Protein AF-A0A938RCU4-F1 (afdb_monomer_lite)

pLDDT: mean 89.81, std 7.61, range [57.62, 98.06]

Foldseek 3Di:
DVQVVCLVVQAADPPDPDSFWDKDADPPVRPDIDIDGDDDCPPDDDPDDDDDDDDCAPVPLVLSVWKWKWKAFCDKQAADPLHDDHGDIAIAALVGPRSPDPQQCVVCNVVRVCLSVVHDPPPAPDHQKHWDWGPPPPGTTIMMMGMDTDDDD

Secondary structure (DSSP, 8-state):
-HHHHHHHTT---TTSS-SSEEEEE-TTTTSSEEEEE----SS--------PPPP-TTSS-HHHHHEEEEEEEEEESS--TT---TT-EEEE-SS--TT--HHHHHHHHHHHHHHHTT---TT-SSTTEEEEE-S-TTT-EEEEEEEEEPPP-

Sequence (153 aa):
MPSVVALHYGGSLVWENRVDGFTGCCPEGGRVTIEVKRQENTGGELLKEDFPFRDITGKGYPALDAFRVFVEVEHIEGNCMWGHRIGDRIEIDPFNANGMCCLLYNQLYPYLHVLLSGQTPPWATREHSIAGECPDTFNRLSFRLSIEPREPE

Radius of gyration: 17.62 Å; chains: 1; bounding box: 43×32×45 Å

Structure (mmCIF, N/CA/C/O backbone):
data_AF-A0A938RCU4-F1
#
_entry.id   AF-A0A938RCU4-F1
#
loop_
_atom_site.group_PDB
_atom_site.id
_atom_site.type_symbol
_atom_site.label_atom_id
_atom_site.label_alt_id
_atom_site.label_comp_id
_atom_site.label_asym_id
_atom_site.label_entity_id
_atom_site.label_seq_id
_atom_site.pdbx_PDB_ins_code
_atom_site.Cartn_x
_atom_site.Cartn_y
_atom_site.Cartn_z
_atom_site.occupancy
_atom_site.B_iso_or_equiv
_atom_site.auth_seq_id
_atom_site.auth_comp_id
_atom_site.auth_asym_id
_atom_site.auth_atom_id
_atom_site.pdbx_PDB_model_num
ATOM 1 N N . MET A 1 1 ? 7.323 5.707 -5.619 1.00 63.53 1 MET A N 1
ATOM 2 C CA . MET A 1 1 ? 7.360 4.485 -6.450 1.00 63.53 1 MET A CA 1
ATOM 3 C C . MET A 1 1 ? 7.367 4.692 -7.975 1.00 63.53 1 MET A C 1
ATOM 5 O O . MET A 1 1 ? 7.966 3.834 -8.616 1.00 63.53 1 MET A O 1
ATOM 9 N N . PRO A 1 2 ? 6.808 5.757 -8.598 1.00 71.50 2 PRO A N 1
ATOM 10 C CA . PRO A 1 2 ? 6.778 5.836 -10.071 1.00 71.50 2 PRO A CA 1
ATOM 11 C C . PRO A 1 2 ? 8.176 5.793 -10.706 1.00 71.50 2 PRO A C 1
ATOM 13 O O . PRO A 1 2 ? 8.349 5.204 -11.765 1.00 71.50 2 PRO A O 1
ATOM 16 N N . SER A 1 3 ? 9.195 6.299 -10.006 1.00 85.06 3 SER A N 1
ATOM 17 C CA . SER A 1 3 ? 10.596 6.240 -10.431 1.00 85.06 3 SER A CA 1
ATOM 18 C C . SER A 1 3 ? 11.148 4.824 -10.611 1.00 85.06 3 SER A C 1
ATOM 20 O O . SER A 1 3 ? 11.852 4.560 -11.578 1.00 85.06 3 SER A O 1
ATOM 22 N N . VAL A 1 4 ? 10.817 3.897 -9.707 1.00 86.25 4 VAL A N 1
ATOM 23 C CA . VAL A 1 4 ? 11.285 2.501 -9.799 1.00 86.25 4 VAL A CA 1
ATOM 24 C C . VAL A 1 4 ? 10.574 1.783 -10.942 1.00 86.25 4 VAL A C 1
ATOM 26 O O . VAL A 1 4 ? 11.210 1.057 -11.700 1.00 86.25 4 VAL A O 1
ATOM 29 N N . VAL A 1 5 ? 9.270 2.027 -11.101 1.00 83.62 5 VAL A N 1
ATOM 30 C CA . VAL A 1 5 ? 8.479 1.465 -12.203 1.00 83.62 5 VAL A CA 1
ATOM 31 C C . VAL A 1 5 ? 8.998 1.970 -13.553 1.00 83.62 5 VAL A C 1
ATOM 33 O O . VAL A 1 5 ? 9.186 1.170 -14.463 1.00 83.62 5 VAL A O 1
ATOM 36 N N . ALA A 1 6 ? 9.314 3.264 -13.674 1.00 86.69 6 ALA A N 1
ATOM 37 C CA . ALA A 1 6 ? 9.900 3.833 -14.888 1.00 86.69 6 ALA A CA 1
ATOM 38 C C . ALA A 1 6 ? 11.207 3.125 -15.278 1.00 86.69 6 ALA A C 1
ATOM 40 O O . ALA A 1 6 ? 11.335 2.664 -16.411 1.00 86.69 6 ALA A O 1
ATOM 41 N N . LEU A 1 7 ? 12.133 2.956 -14.325 1.00 89.44 7 LEU A N 1
ATOM 42 C CA . LEU A 1 7 ? 13.383 2.227 -14.556 1.00 89.44 7 LEU A CA 1
ATOM 43 C C . LEU A 1 7 ? 13.144 0.757 -14.933 1.00 89.44 7 LEU A C 1
ATOM 45 O O . LEU A 1 7 ? 13.845 0.227 -15.793 1.00 89.44 7 LEU A O 1
ATOM 49 N N . HIS A 1 8 ? 12.147 0.097 -14.336 1.00 85.44 8 HIS A N 1
ATOM 50 C CA . HIS A 1 8 ? 11.814 -1.298 -14.641 1.00 85.44 8 HIS A CA 1
ATOM 51 C C . HIS A 1 8 ? 11.455 -1.496 -16.123 1.00 85.44 8 HIS A C 1
ATOM 53 O O . HIS A 1 8 ? 11.891 -2.464 -16.742 1.00 85.44 8 HIS A O 1
ATOM 59 N N . TYR A 1 9 ? 10.729 -0.543 -16.714 1.00 86.44 9 TYR A N 1
ATOM 60 C CA . TYR A 1 9 ? 10.364 -0.550 -18.136 1.00 86.44 9 TYR A CA 1
ATOM 61 C C . TYR A 1 9 ? 11.398 0.132 -19.045 1.00 86.44 9 TYR A C 1
ATOM 63 O O . TYR A 1 9 ? 11.139 0.361 -20.224 1.00 86.44 9 TYR A O 1
ATOM 71 N N . GLY A 1 10 ? 12.579 0.455 -18.512 1.00 86.94 10 GLY A N 1
ATOM 72 C CA . GLY A 1 10 ? 13.663 1.094 -19.252 1.00 86.94 10 GLY A CA 1
ATOM 73 C C . GLY A 1 10 ? 13.437 2.560 -19.608 1.00 86.94 10 GLY A C 1
ATOM 74 O O . GLY A 1 10 ? 14.149 3.088 -20.458 1.00 86.94 10 GLY A O 1
ATOM 75 N N . GLY A 1 11 ? 12.475 3.213 -18.959 1.00 88.31 11 GLY A N 1
ATOM 76 C CA . GLY A 1 11 ? 12.346 4.663 -18.980 1.00 88.31 11 GLY A CA 1
ATOM 77 C C . GLY A 1 11 ? 13.384 5.342 -18.085 1.00 88.31 11 GLY A C 1
ATOM 78 O O . GLY A 1 11 ? 14.035 4.703 -17.258 1.00 88.31 11 GLY A O 1
ATOM 79 N N . SER A 1 12 ? 13.498 6.661 -18.229 1.00 88.50 12 SER A N 1
ATOM 80 C CA . SER A 1 12 ? 14.339 7.527 -17.402 1.00 88.50 12 SER A CA 1
ATOM 81 C C . SER A 1 12 ? 13.513 8.646 -16.767 1.00 88.50 12 SER A C 1
ATOM 83 O O . SER A 1 12 ? 12.393 8.941 -17.194 1.00 88.50 12 SER A O 1
ATOM 85 N N . LEU A 1 13 ? 14.057 9.277 -15.727 1.00 88.06 13 LEU A N 1
ATOM 86 C CA . LEU A 1 13 ? 13.463 10.476 -15.141 1.00 88.06 13 LEU A CA 1
ATOM 87 C C . LEU A 1 13 ? 14.029 11.711 -15.836 1.00 88.06 13 LEU A C 1
ATOM 89 O O . LEU A 1 13 ? 15.239 11.902 -15.872 1.00 88.06 13 LEU A O 1
ATOM 93 N N . VAL A 1 14 ? 13.155 12.576 -16.352 1.00 87.31 14 VAL A N 1
ATOM 94 C CA . VAL A 1 14 ? 13.558 13.742 -17.165 1.00 87.31 14 VAL A CA 1
ATOM 95 C C . VAL A 1 14 ? 14.387 14.785 -16.407 1.00 87.31 14 VAL A C 1
ATOM 97 O O . VAL A 1 14 ? 15.023 15.628 -17.028 1.00 87.31 14 VAL A O 1
ATOM 100 N N . TRP A 1 15 ? 14.363 14.747 -15.074 1.00 86.56 15 TRP A N 1
ATOM 101 C CA . TRP A 1 15 ? 15.131 15.637 -14.200 1.00 86.56 15 TRP A CA 1
ATOM 102 C C . TRP A 1 15 ? 16.421 15.000 -13.661 1.00 86.56 15 TRP A C 1
ATOM 104 O O . TRP A 1 15 ? 17.153 15.658 -12.927 1.00 86.56 15 TRP A O 1
ATOM 114 N N . GLU A 1 16 ? 16.701 13.736 -13.986 1.00 88.19 16 GLU A N 1
ATOM 115 C CA . GLU A 1 16 ? 17.945 13.063 -13.608 1.00 88.19 16 GLU A CA 1
ATOM 116 C C . GLU A 1 16 ? 19.001 13.212 -14.704 1.00 88.19 16 GLU A C 1
ATOM 118 O O . GLU A 1 16 ? 18.714 13.121 -15.896 1.00 88.19 16 GLU A O 1
ATOM 123 N N . ASN A 1 17 ? 20.262 13.379 -14.301 1.00 85.56 17 ASN A N 1
ATOM 124 C CA . ASN A 1 17 ? 21.386 13.490 -15.243 1.00 85.56 17 ASN A CA 1
ATOM 125 C C . ASN A 1 17 ? 21.772 12.147 -15.886 1.00 85.56 17 ASN A C 1
ATOM 127 O O . ASN A 1 17 ? 22.640 12.093 -16.755 1.00 85.56 17 ASN A O 1
ATOM 131 N N . ARG A 1 18 ? 21.173 11.051 -15.425 1.00 85.44 18 ARG A N 1
ATOM 132 C CA . ARG A 1 18 ? 21.476 9.679 -15.830 1.00 85.44 18 ARG A CA 1
ATOM 133 C C . ARG A 1 18 ? 20.201 8.970 -16.260 1.00 85.44 18 ARG A C 1
ATOM 135 O O . ARG A 1 18 ? 19.132 9.195 -15.703 1.00 85.44 18 ARG A O 1
ATOM 142 N N . VAL A 1 19 ? 20.329 8.102 -17.256 1.00 86.44 19 VAL A N 1
ATOM 143 C CA . VAL A 1 19 ? 19.182 7.417 -17.870 1.00 86.44 19 VAL A CA 1
ATOM 144 C C . VAL A 1 19 ? 18.778 6.141 -17.137 1.00 86.44 19 VAL A C 1
ATOM 146 O O . VAL A 1 19 ? 17.647 5.689 -17.262 1.00 86.44 19 VAL A O 1
ATOM 149 N N . ASP A 1 20 ? 19.696 5.563 -16.372 1.00 89.62 20 ASP A N 1
ATOM 150 C CA . ASP A 1 20 ? 19.595 4.244 -15.757 1.00 89.62 20 ASP A CA 1
ATOM 151 C C . ASP A 1 20 ? 19.385 4.305 -14.242 1.00 89.62 20 ASP A C 1
ATOM 153 O O . ASP A 1 20 ? 19.412 3.276 -13.575 1.00 89.62 20 ASP A O 1
ATOM 157 N N . GLY A 1 21 ? 19.170 5.483 -13.662 1.00 91.19 21 GLY A N 1
ATOM 158 C CA . GLY A 1 21 ? 19.035 5.593 -12.219 1.00 91.19 21 GLY A CA 1
ATOM 159 C C . GLY A 1 21 ? 18.431 6.900 -11.750 1.00 91.19 21 GLY A C 1
ATOM 160 O O . GLY A 1 21 ? 18.205 7.820 -12.529 1.00 91.19 21 GLY A O 1
ATOM 161 N N . PHE A 1 22 ? 18.196 6.974 -10.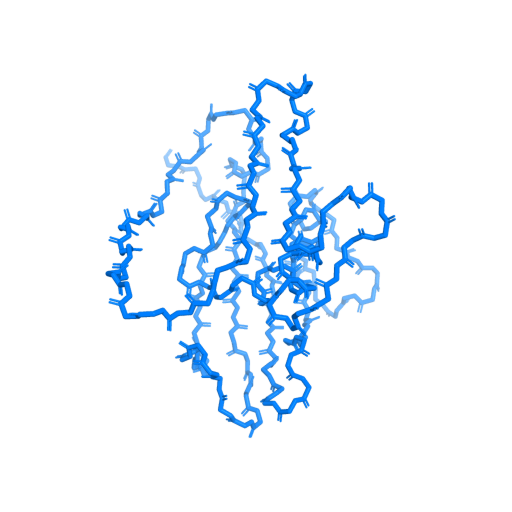447 1.00 91.69 22 PHE A N 1
ATOM 162 C CA . PHE A 1 22 ? 17.800 8.205 -9.779 1.00 91.69 22 PHE A CA 1
ATOM 163 C C . PHE A 1 22 ? 18.351 8.263 -8.357 1.00 91.69 22 PHE A C 1
ATOM 165 O O . PHE A 1 22 ? 18.699 7.235 -7.768 1.00 91.69 22 PHE A O 1
ATOM 172 N N . THR A 1 23 ? 18.404 9.472 -7.805 1.00 89.50 23 THR A N 1
ATOM 173 C CA . THR A 1 23 ? 18.760 9.707 -6.406 1.00 89.50 23 THR A CA 1
ATOM 174 C C . THR A 1 23 ? 17.533 10.209 -5.656 1.00 89.50 23 THR A C 1
ATOM 176 O O . THR A 1 23 ? 16.958 11.243 -5.981 1.00 89.50 23 THR A O 1
ATOM 179 N N . GLY A 1 24 ? 17.100 9.448 -4.657 1.00 86.50 24 GLY A N 1
ATOM 180 C CA . GLY A 1 24 ? 16.036 9.825 -3.737 1.00 86.50 24 GLY A CA 1
ATOM 181 C C . GLY A 1 24 ? 16.600 10.261 -2.391 1.00 86.50 24 GLY A C 1
ATOM 182 O O . GLY A 1 24 ? 17.699 9.871 -2.001 1.00 86.50 24 GLY A O 1
ATOM 183 N N . CYS A 1 25 ? 15.824 11.034 -1.643 1.00 87.12 25 CYS A N 1
ATOM 184 C CA . CYS A 1 25 ? 16.141 11.384 -0.266 1.00 87.12 25 CYS A CA 1
ATOM 185 C C . CYS A 1 25 ? 14.940 11.124 0.645 1.00 87.12 25 CYS A C 1
ATOM 187 O O . CYS A 1 25 ? 13.784 11.233 0.228 1.00 87.12 25 CYS A O 1
ATOM 189 N N . CYS A 1 26 ? 15.217 10.755 1.895 1.00 81.81 26 CYS A N 1
ATOM 190 C CA . CYS A 1 26 ? 14.190 10.692 2.926 1.00 81.81 26 CYS A CA 1
ATOM 191 C C . CYS A 1 26 ? 13.685 12.120 3.225 1.00 81.81 26 CYS A C 1
ATOM 193 O O . CYS A 1 26 ? 14.516 13.034 3.329 1.00 81.81 26 CYS A O 1
ATOM 195 N N . PRO A 1 27 ? 12.364 12.331 3.413 1.00 76.81 27 PRO A N 1
ATOM 196 C CA . PRO A 1 27 ? 11.791 13.646 3.724 1.00 76.81 27 PRO A CA 1
ATOM 197 C C . PRO A 1 27 ? 12.277 14.264 5.051 1.00 76.81 27 PRO A C 1
ATOM 199 O O . PRO A 1 27 ? 11.979 15.420 5.336 1.00 76.81 27 PRO A O 1
ATOM 202 N N . GLU A 1 28 ? 13.089 13.556 5.837 1.00 76.94 28 GLU A N 1
ATOM 203 C CA . GLU A 1 28 ? 13.746 14.026 7.066 1.00 76.94 28 GLU A CA 1
ATOM 204 C C . GLU A 1 28 ? 14.949 14.959 6.801 1.00 76.94 28 GLU A C 1
ATOM 206 O O . GLU A 1 28 ? 16.035 14.801 7.366 1.00 76.94 28 GLU A O 1
ATOM 211 N N . GLY A 1 29 ? 14.787 15.926 5.896 1.00 75.38 29 GLY A N 1
ATOM 212 C CA . GLY A 1 29 ? 15.835 16.893 5.557 1.00 75.38 29 GLY A CA 1
ATOM 213 C C . GLY A 1 29 ? 17.042 16.281 4.839 1.00 75.38 29 GLY A C 1
ATOM 214 O O . GLY A 1 29 ? 18.146 16.808 4.948 1.00 75.38 29 GLY A O 1
ATOM 215 N N . GLY A 1 30 ? 16.860 15.156 4.139 1.00 79.12 30 GLY A N 1
ATOM 216 C CA . GLY A 1 30 ? 17.909 14.546 3.319 1.00 79.12 30 GLY A CA 1
ATOM 217 C C . GLY A 1 30 ? 19.024 13.838 4.091 1.00 79.12 30 GLY A C 1
ATOM 218 O O . GLY A 1 30 ? 20.047 13.503 3.500 1.00 79.12 30 GLY A O 1
ATOM 219 N N . ARG A 1 31 ? 18.834 13.557 5.389 1.00 86.62 31 ARG A N 1
ATOM 220 C CA . ARG A 1 31 ? 19.800 12.789 6.206 1.00 86.62 31 ARG A CA 1
ATOM 221 C C . ARG A 1 31 ? 20.120 11.415 5.626 1.00 86.62 31 ARG A C 1
ATOM 223 O O . ARG A 1 31 ? 21.233 10.924 5.780 1.00 86.62 31 ARG A O 1
ATOM 230 N N . VAL A 1 32 ? 19.138 10.810 4.964 1.00 88.94 32 VAL A N 1
ATOM 231 C CA . VAL A 1 32 ? 19.293 9.556 4.232 1.00 88.94 32 VAL A CA 1
ATOM 232 C C . VAL A 1 32 ? 19.094 9.847 2.755 1.00 88.94 32 VAL A C 1
ATOM 234 O O . VAL A 1 32 ? 18.056 10.375 2.350 1.00 88.94 32 VAL A O 1
ATOM 237 N N . THR A 1 33 ? 20.096 9.486 1.962 1.00 88.25 33 THR A N 1
ATOM 238 C CA . THR A 1 33 ? 20.071 9.553 0.500 1.00 88.25 33 THR A CA 1
ATOM 239 C C . THR A 1 33 ? 20.185 8.137 -0.042 1.00 88.25 33 THR A C 1
ATOM 241 O O . THR A 1 33 ? 20.977 7.341 0.457 1.00 88.25 33 THR A O 1
ATOM 244 N N . ILE A 1 34 ? 19.366 7.817 -1.037 1.00 89.25 34 ILE A N 1
ATOM 245 C CA . ILE A 1 34 ? 19.275 6.494 -1.646 1.00 89.25 34 ILE A CA 1
ATOM 246 C C . ILE A 1 34 ? 19.526 6.662 -3.137 1.00 89.25 34 ILE A C 1
ATOM 248 O O . ILE A 1 34 ? 18.876 7.469 -3.797 1.00 89.25 34 ILE A O 1
ATOM 252 N N . GLU A 1 35 ? 20.450 5.878 -3.674 1.00 90.44 35 GLU A N 1
ATOM 253 C CA . GLU A 1 35 ? 20.698 5.794 -5.107 1.00 90.44 35 GLU A CA 1
ATOM 254 C C . GLU A 1 35 ? 20.085 4.494 -5.629 1.00 90.44 35 GLU A C 1
ATOM 256 O O . GLU A 1 35 ? 20.363 3.414 -5.109 1.00 90.44 35 GLU A O 1
ATOM 261 N N . VAL A 1 36 ? 19.242 4.595 -6.654 1.00 90.06 36 VAL A N 1
ATOM 262 C CA . VAL A 1 36 ? 18.640 3.438 -7.323 1.00 90.06 36 VAL A CA 1
ATOM 263 C C . VAL A 1 36 ? 19.156 3.394 -8.751 1.00 90.06 36 VAL A C 1
ATOM 265 O O . VAL A 1 36 ? 19.077 4.392 -9.468 1.00 90.06 36 VAL A O 1
ATOM 268 N N . LYS A 1 37 ? 19.677 2.238 -9.168 1.00 90.25 37 LYS A N 1
ATOM 269 C CA . LYS A 1 37 ? 20.176 1.991 -10.525 1.00 90.25 37 LYS A CA 1
ATOM 270 C C . LYS A 1 37 ? 19.518 0.750 -11.106 1.00 90.25 37 LYS A C 1
ATOM 272 O O . LYS A 1 37 ? 19.388 -0.267 -10.429 1.00 90.25 37 LYS A O 1
ATOM 277 N N . ARG A 1 38 ? 19.119 0.837 -12.368 1.00 89.19 38 ARG A N 1
ATOM 278 C CA . ARG A 1 38 ? 18.720 -0.298 -13.188 1.00 89.19 38 ARG A CA 1
ATOM 279 C C . ARG A 1 38 ? 19.988 -1.010 -13.635 1.00 89.19 38 ARG A C 1
ATOM 281 O O . ARG A 1 38 ? 20.858 -0.406 -14.250 1.00 89.19 38 ARG A O 1
ATOM 288 N N . GLN A 1 39 ? 20.055 -2.304 -13.372 1.00 86.50 39 GLN A N 1
ATOM 289 C CA . GLN A 1 39 ? 21.123 -3.163 -13.859 1.00 86.50 39 GLN A CA 1
ATOM 290 C C . GLN A 1 39 ? 20.501 -4.330 -14.622 1.00 86.50 39 GLN A C 1
ATOM 292 O O . GLN A 1 39 ? 19.468 -4.863 -14.212 1.00 86.50 39 GLN A O 1
ATOM 297 N N . GLU A 1 40 ? 21.101 -4.708 -15.749 1.00 85.44 40 GLU A N 1
ATOM 298 C CA . GLU A 1 40 ? 20.697 -5.919 -16.458 1.00 85.44 40 GLU A CA 1
ATOM 299 C C . GLU A 1 40 ? 21.014 -7.151 -15.614 1.00 85.44 40 GLU A C 1
ATOM 301 O O . GLU A 1 40 ? 22.056 -7.234 -14.961 1.00 85.44 40 GLU A O 1
ATOM 306 N N . ASN A 1 41 ? 20.102 -8.120 -15.623 1.00 83.06 41 ASN A N 1
ATOM 307 C CA . ASN A 1 41 ? 20.308 -9.353 -14.888 1.00 83.06 41 ASN A CA 1
ATOM 308 C C . ASN A 1 41 ? 21.305 -10.244 -15.641 1.00 83.06 41 ASN A C 1
ATOM 310 O O . ASN A 1 41 ? 20.941 -10.929 -16.593 1.00 83.06 41 ASN A O 1
ATOM 314 N N . THR A 1 42 ? 22.558 -10.244 -15.194 1.00 83.50 42 THR A N 1
ATOM 315 C CA . THR A 1 42 ? 23.643 -11.071 -15.742 1.00 83.50 42 THR A CA 1
ATOM 316 C C . THR A 1 42 ? 23.885 -12.357 -14.940 1.00 83.50 42 THR A C 1
ATOM 318 O O . THR A 1 42 ? 24.958 -12.947 -15.041 1.00 83.50 42 THR A O 1
ATOM 321 N N . GLY A 1 43 ? 22.900 -12.814 -14.153 1.00 77.44 43 GLY A N 1
ATOM 322 C CA . GLY A 1 43 ? 23.023 -14.006 -13.302 1.00 77.44 43 GLY A CA 1
ATOM 323 C C . GLY A 1 43 ? 23.494 -13.704 -11.876 1.00 77.44 43 GLY A C 1
ATOM 324 O O . GLY A 1 43 ? 24.280 -14.463 -11.316 1.00 77.44 43 GLY A O 1
ATOM 325 N N . GLY A 1 44 ? 23.040 -12.585 -11.303 1.00 71.75 44 GLY A N 1
ATOM 326 C CA . GLY A 1 44 ? 23.363 -12.193 -9.928 1.00 71.75 44 GLY A CA 1
ATOM 327 C C . GLY A 1 44 ? 22.648 -13.035 -8.866 1.00 71.75 44 GLY A C 1
ATOM 328 O O . GLY A 1 44 ? 21.600 -13.631 -9.119 1.00 71.75 44 GLY A O 1
ATOM 329 N N . GLU A 1 45 ? 23.211 -13.058 -7.658 1.00 79.06 45 GLU A N 1
ATOM 330 C CA . GLU A 1 45 ? 22.559 -13.638 -6.485 1.00 79.06 45 GLU A CA 1
ATOM 331 C C . GLU A 1 45 ? 21.337 -12.797 -6.097 1.00 79.06 45 GLU A C 1
ATOM 333 O O . GLU A 1 45 ? 21.401 -11.567 -6.014 1.00 79.06 45 GLU A O 1
ATOM 338 N N . LEU A 1 46 ? 20.206 -13.462 -5.864 1.00 76.88 46 LEU A N 1
ATOM 339 C CA . LEU A 1 46 ? 19.024 -12.794 -5.348 1.00 76.88 46 LEU A CA 1
ATOM 340 C C . LEU A 1 46 ? 19.247 -12.492 -3.864 1.00 76.88 46 LEU A C 1
ATOM 342 O O . LEU A 1 46 ? 19.267 -13.402 -3.039 1.00 76.88 46 LEU A O 1
ATOM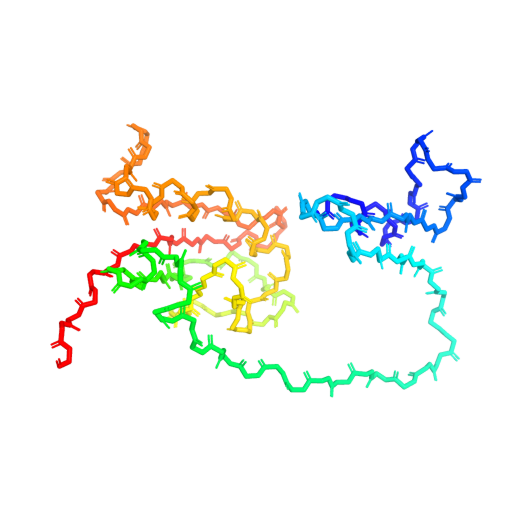 346 N N . LEU A 1 47 ? 19.388 -11.209 -3.533 1.00 77.19 47 LEU A N 1
ATOM 347 C CA . LEU A 1 47 ? 19.465 -10.746 -2.150 1.00 77.19 47 LEU A CA 1
ATOM 348 C C . LEU A 1 47 ? 18.088 -10.919 -1.498 1.00 77.19 47 LEU A C 1
ATOM 350 O O . LEU A 1 47 ? 17.196 -10.085 -1.663 1.00 77.19 47 LEU A O 1
ATOM 354 N N . LYS A 1 48 ? 17.889 -12.044 -0.806 1.00 70.38 48 LYS A N 1
ATOM 355 C CA . LYS A 1 48 ? 16.695 -12.286 0.002 1.00 70.38 48 LYS A CA 1
ATOM 356 C C . LYS A 1 48 ? 16.984 -11.860 1.434 1.00 70.38 48 LYS A C 1
ATOM 358 O O . LYS A 1 48 ? 17.568 -12.615 2.200 1.00 70.38 48 LYS A O 1
ATOM 363 N N . GLU A 1 49 ? 16.555 -10.658 1.781 1.00 65.19 49 GLU A N 1
ATOM 364 C CA . GLU A 1 49 ? 16.558 -10.204 3.167 1.00 65.19 49 GLU A CA 1
ATOM 365 C C . GLU A 1 49 ? 15.207 -10.548 3.801 1.00 65.19 49 GLU A C 1
ATOM 367 O O . GLU A 1 49 ? 14.154 -10.137 3.302 1.00 65.19 49 GLU A O 1
ATOM 372 N N . ASP A 1 50 ? 15.228 -11.304 4.899 1.00 70.06 50 ASP A N 1
ATOM 373 C CA . ASP A 1 50 ? 14.034 -11.518 5.711 1.00 70.06 50 ASP A CA 1
ATOM 374 C C . ASP A 1 50 ? 13.737 -10.218 6.466 1.00 70.06 50 ASP A C 1
ATOM 376 O O . ASP A 1 50 ? 14.426 -9.843 7.416 1.00 70.06 50 ASP A O 1
ATOM 380 N N . PHE A 1 51 ? 12.703 -9.502 6.025 1.00 75.75 51 PHE A N 1
ATOM 381 C CA . PHE A 1 51 ? 12.205 -8.310 6.704 1.00 75.75 51 PHE A CA 1
ATOM 382 C C . PHE A 1 51 ? 10.934 -8.671 7.485 1.00 75.75 51 PHE A C 1
ATOM 384 O O . PHE A 1 51 ? 9.835 -8.590 6.930 1.00 75.75 51 PHE A O 1
ATOM 391 N N . PRO A 1 52 ? 11.054 -9.120 8.752 1.00 84.06 52 PRO A N 1
ATOM 392 C CA . PRO A 1 52 ? 9.886 -9.431 9.562 1.00 84.06 52 PRO A CA 1
ATOM 393 C C . PRO A 1 52 ? 9.088 -8.159 9.841 1.00 84.06 52 PRO A C 1
ATOM 395 O O . PRO A 1 52 ? 9.642 -7.054 9.847 1.00 84.06 52 PRO A O 1
ATOM 398 N N . PHE A 1 53 ? 7.797 -8.333 10.122 1.00 88.12 53 PHE A N 1
ATOM 399 C CA . PHE A 1 53 ? 6.946 -7.245 10.585 1.00 88.12 53 PHE A CA 1
ATOM 400 C C . PHE A 1 53 ? 7.568 -6.610 11.833 1.00 88.12 53 PHE A C 1
ATOM 402 O O . PHE A 1 53 ? 7.812 -7.287 12.835 1.00 88.12 53 PHE A O 1
ATOM 409 N N . ARG A 1 54 ? 7.871 -5.314 11.762 1.00 91.31 54 ARG A N 1
ATOM 410 C CA . ARG A 1 54 ? 8.464 -4.571 12.872 1.00 91.31 54 ARG A CA 1
ATOM 411 C C . ARG A 1 54 ? 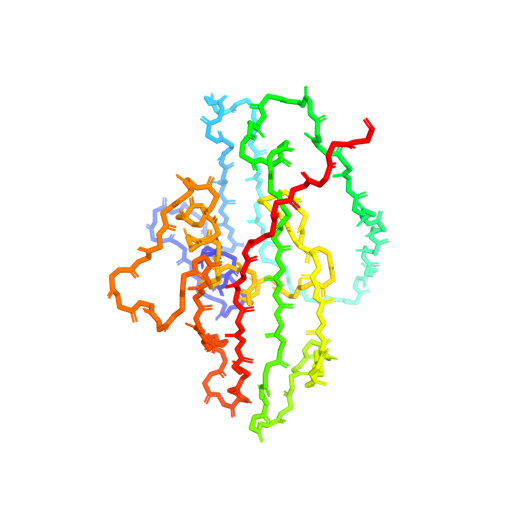7.368 -3.846 13.617 1.00 91.31 54 ARG A C 1
ATOM 413 O O . ARG A 1 54 ? 6.721 -2.974 13.046 1.00 91.31 54 ARG A O 1
ATOM 420 N N . ASP A 1 55 ? 7.227 -4.147 14.901 1.00 90.88 55 ASP A N 1
ATOM 421 C CA . ASP A 1 55 ? 6.345 -3.363 15.751 1.00 90.88 55 ASP A CA 1
ATOM 422 C C . ASP A 1 55 ? 6.881 -1.930 15.899 1.00 90.88 55 ASP A C 1
ATOM 424 O O . ASP A 1 55 ? 8.057 -1.690 16.210 1.00 90.88 55 ASP A O 1
ATOM 428 N N . ILE A 1 56 ? 6.008 -0.974 15.615 1.00 90.75 56 ILE A N 1
ATOM 429 C CA . ILE A 1 56 ? 6.260 0.466 15.640 1.00 90.75 56 ILE A CA 1
ATOM 430 C C . ILE A 1 56 ? 5.345 1.206 16.617 1.00 90.75 56 ILE A C 1
ATOM 432 O O . ILE A 1 56 ? 5.368 2.437 16.646 1.00 90.75 56 ILE A O 1
ATOM 436 N N . THR A 1 57 ? 4.590 0.476 17.441 1.00 91.00 57 THR A N 1
ATOM 437 C CA . THR A 1 57 ? 3.844 1.064 18.557 1.00 91.00 57 THR A CA 1
ATOM 438 C C . THR A 1 57 ? 4.756 1.869 19.478 1.00 91.00 57 THR A C 1
ATOM 440 O O . THR A 1 57 ? 5.930 1.546 19.682 1.00 91.00 57 THR A O 1
ATOM 443 N N . GLY A 1 58 ? 4.242 2.980 20.001 1.00 90.12 58 GLY A N 1
ATOM 444 C CA . GLY A 1 58 ? 4.947 3.856 20.933 1.00 90.12 58 GLY A CA 1
ATOM 445 C C . GLY A 1 58 ? 6.131 4.618 20.329 1.00 90.12 58 GLY A C 1
ATOM 446 O O . GLY A 1 58 ? 6.806 5.356 21.044 1.00 90.12 58 GLY A O 1
ATOM 447 N N . LYS A 1 59 ? 6.397 4.497 19.018 1.00 90.00 59 LYS A N 1
ATOM 448 C CA . LYS A 1 59 ? 7.528 5.163 18.337 1.00 90.00 59 LYS A CA 1
ATOM 449 C C . LYS A 1 59 ? 7.171 6.523 17.731 1.00 90.00 59 LYS A C 1
ATOM 451 O O . LYS A 1 59 ? 7.884 7.019 16.863 1.00 90.00 59 LYS A O 1
ATOM 456 N N . GLY A 1 60 ? 6.086 7.142 18.201 1.00 87.50 60 GLY A N 1
ATOM 457 C CA . GLY A 1 60 ? 5.684 8.490 17.795 1.00 87.50 60 GLY A CA 1
ATOM 458 C C . GLY A 1 60 ? 4.754 8.544 16.582 1.00 87.50 60 GLY A C 1
ATOM 459 O O . GLY A 1 60 ? 4.722 9.565 15.898 1.00 87.50 60 GLY A O 1
ATOM 460 N N . TYR A 1 61 ? 3.984 7.480 16.323 1.00 89.00 61 TYR A N 1
ATOM 461 C CA . TYR A 1 61 ? 2.939 7.464 15.294 1.00 89.00 61 TYR A CA 1
ATOM 462 C C . TYR A 1 61 ? 1.569 7.098 15.906 1.00 89.00 61 TYR A C 1
ATOM 464 O O . TYR A 1 61 ? 1.136 5.950 15.804 1.00 89.00 61 TYR A O 1
ATOM 472 N N . PRO A 1 62 ? 0.850 8.068 16.515 1.00 90.88 62 PRO A N 1
ATOM 473 C CA . PRO A 1 62 ? -0.328 7.796 17.352 1.00 90.88 62 PRO A CA 1
ATOM 474 C C . PRO A 1 62 ? -1.459 7.036 16.654 1.00 90.88 62 PRO A C 1
ATOM 476 O O . PRO A 1 62 ? -2.185 6.272 17.281 1.00 90.88 62 PRO A O 1
ATOM 479 N N . ALA A 1 63 ? -1.616 7.222 15.343 1.00 92.50 63 ALA A N 1
ATOM 480 C CA . ALA A 1 63 ? -2.642 6.517 14.584 1.00 92.50 63 ALA A CA 1
ATOM 481 C C . ALA A 1 63 ? -2.410 4.998 14.547 1.00 92.50 63 ALA A C 1
ATOM 483 O O . ALA A 1 63 ? -3.370 4.237 14.543 1.00 92.50 63 ALA A O 1
ATOM 484 N N . LEU A 1 64 ? -1.150 4.556 14.551 1.00 93.19 64 LEU A N 1
ATOM 485 C CA . LEU A 1 64 ? -0.812 3.133 14.595 1.00 93.19 64 LEU A CA 1
ATOM 486 C C . LEU A 1 64 ? -0.855 2.593 16.020 1.00 93.19 64 LEU A C 1
ATOM 488 O O . LEU A 1 64 ? -1.073 1.405 16.202 1.00 93.19 64 LEU A O 1
ATOM 492 N N . ASP A 1 65 ? -0.725 3.445 17.034 1.00 92.12 65 ASP A N 1
ATOM 493 C CA . ASP A 1 65 ? -1.009 3.043 18.415 1.00 92.12 65 ASP A CA 1
ATOM 494 C C . ASP A 1 65 ? -2.508 2.742 18.596 1.00 92.12 65 ASP A C 1
ATOM 496 O O . ASP A 1 65 ? -2.873 1.816 19.314 1.00 92.12 65 ASP A O 1
ATOM 500 N N . ALA A 1 66 ? -3.374 3.481 17.894 1.00 92.19 66 ALA A N 1
ATOM 501 C CA . ALA A 1 66 ? -4.826 3.346 17.988 1.00 92.19 66 ALA A CA 1
ATOM 502 C C . ALA A 1 66 ? -5.442 2.303 17.038 1.00 92.19 66 ALA A C 1
ATOM 504 O O . ALA A 1 66 ? -6.481 1.734 17.369 1.00 92.19 66 ALA A O 1
ATOM 505 N N . PHE A 1 67 ? -4.850 2.056 15.864 1.00 94.62 67 PHE A N 1
ATOM 506 C CA . PHE A 1 67 ? -5.466 1.248 14.805 1.00 94.62 67 PHE A CA 1
ATOM 507 C C . PHE A 1 67 ? -4.505 0.237 14.167 1.00 94.62 67 PHE A C 1
ATOM 509 O O . PHE A 1 67 ? -3.308 0.483 14.027 1.00 94.62 67 PHE A O 1
ATOM 516 N N . ARG A 1 68 ? -5.063 -0.885 13.703 1.00 95.06 68 ARG A N 1
ATOM 517 C CA . ARG A 1 68 ? -4.440 -1.857 12.789 1.00 95.06 68 ARG A CA 1
ATOM 518 C C . ARG A 1 68 ? -5.009 -1.666 11.397 1.00 95.06 68 ARG A C 1
ATOM 520 O O . ARG A 1 68 ? -6.191 -1.358 11.269 1.00 95.06 68 ARG A O 1
ATOM 527 N N . VAL A 1 69 ? -4.197 -1.873 10.364 1.00 96.31 69 VAL A N 1
ATOM 528 C CA . VAL A 1 69 ? -4.638 -1.762 8.969 1.00 96.31 69 VAL A CA 1
ATOM 529 C C . VAL A 1 69 ? -4.606 -3.135 8.316 1.00 96.31 69 VAL A C 1
ATOM 531 O O . VAL A 1 69 ? -3.605 -3.844 8.386 1.00 96.31 69 VAL A O 1
ATOM 534 N N . PHE A 1 70 ? -5.695 -3.495 7.649 1.00 97.25 70 PHE A N 1
ATOM 535 C CA . PHE A 1 70 ? -5.834 -4.761 6.946 1.00 97.25 70 PHE A CA 1
ATOM 536 C C . PHE A 1 70 ? -6.145 -4.538 5.478 1.00 97.25 70 PHE A C 1
ATOM 538 O O . PHE A 1 70 ? -6.871 -3.615 5.106 1.00 97.25 70 PHE A O 1
ATOM 545 N N . VAL A 1 71 ? -5.618 -5.429 4.648 1.00 97.88 71 VAL A N 1
ATOM 546 C CA . VAL A 1 71 ? -6.000 -5.564 3.248 1.00 97.88 71 VAL A CA 1
ATOM 547 C C . VAL A 1 71 ? -6.556 -6.954 3.039 1.00 97.88 71 VAL A C 1
ATOM 549 O O . VAL A 1 71 ? -5.878 -7.945 3.301 1.00 97.88 71 VAL A O 1
ATOM 552 N N . GLU A 1 72 ? -7.788 -7.010 2.558 1.00 97.88 72 GLU A N 1
ATOM 553 C CA . GLU A 1 72 ? -8.472 -8.242 2.198 1.00 97.88 72 GLU A CA 1
ATOM 554 C C . GLU A 1 72 ? -8.590 -8.347 0.680 1.00 97.88 72 GLU A C 1
ATOM 556 O O . GLU A 1 72 ? -9.076 -7.423 0.027 1.00 97.88 72 GLU A O 1
ATOM 561 N N . VAL A 1 73 ? -8.148 -9.468 0.113 1.00 97.88 73 VAL A N 1
ATOM 562 C CA . VAL A 1 73 ? -8.282 -9.753 -1.320 1.00 97.88 73 VAL A CA 1
ATOM 563 C C . VAL A 1 73 ? -9.665 -10.344 -1.576 1.00 97.88 73 VAL A C 1
ATOM 565 O O . VAL A 1 73 ? -9.947 -11.480 -1.195 1.00 97.88 73 VAL A O 1
ATOM 568 N N . GLU A 1 74 ? -10.537 -9.577 -2.227 1.00 97.38 74 GLU A N 1
ATOM 569 C CA . GLU A 1 74 ? -11.943 -9.957 -2.415 1.00 97.38 74 GLU A CA 1
ATOM 570 C C . GLU A 1 74 ? -12.163 -10.741 -3.715 1.00 97.38 74 GLU A C 1
ATOM 572 O O . GLU A 1 74 ? -12.975 -11.666 -3.751 1.00 97.38 74 GLU A O 1
ATOM 577 N N . HIS A 1 75 ? -11.431 -10.410 -4.782 1.00 97.88 75 HIS A N 1
ATOM 578 C CA . HIS A 1 75 ? -11.548 -11.089 -6.070 1.00 97.88 75 HIS A CA 1
ATOM 579 C C .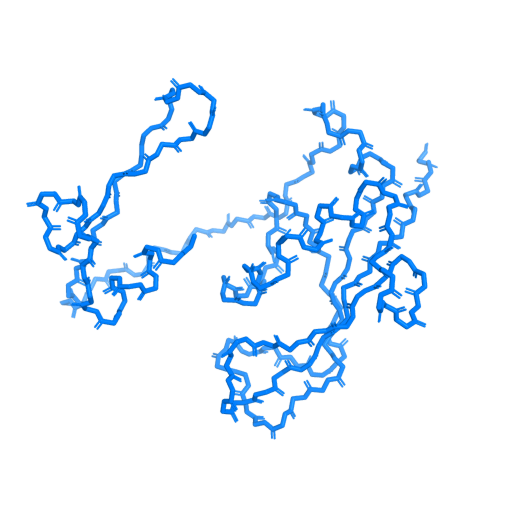 HIS A 1 75 ? -10.259 -10.985 -6.895 1.00 97.88 75 HIS A C 1
ATOM 581 O O . HIS A 1 75 ? -9.478 -10.049 -6.735 1.00 97.88 75 HIS A O 1
ATOM 587 N N . ILE A 1 76 ? -10.045 -11.944 -7.798 1.00 97.69 76 ILE A N 1
ATOM 588 C CA . ILE A 1 76 ? -8.986 -11.924 -8.814 1.00 97.69 76 ILE A CA 1
ATOM 589 C C . ILE A 1 76 ? -9.594 -12.488 -10.100 1.00 97.69 76 ILE A C 1
ATOM 591 O O . ILE A 1 76 ? -10.067 -13.623 -10.095 1.00 97.69 76 ILE A O 1
ATOM 595 N N . GLU A 1 77 ? -9.595 -11.702 -11.177 1.00 96.12 77 GLU A N 1
ATOM 596 C CA . GLU A 1 77 ? -10.143 -12.130 -12.473 1.00 96.12 77 GLU A CA 1
ATOM 597 C C . GLU A 1 77 ? -9.183 -13.076 -13.215 1.00 96.12 77 GLU A C 1
ATOM 599 O O . GLU A 1 77 ? -9.600 -14.090 -13.771 1.00 96.12 77 GLU A O 1
ATOM 604 N N . GLY A 1 78 ? -7.888 -12.745 -13.203 1.00 94.88 78 GLY A N 1
ATOM 605 C CA . GLY A 1 78 ? -6.817 -13.532 -13.813 1.00 94.88 78 GLY A CA 1
ATOM 606 C C . GLY A 1 78 ? -5.970 -14.273 -12.779 1.00 94.88 78 GLY A C 1
ATOM 607 O O . GLY A 1 78 ? -6.478 -14.996 -11.924 1.00 94.88 78 GLY A O 1
ATOM 608 N N . ASN A 1 79 ? -4.649 -14.092 -12.851 1.00 94.50 79 ASN A N 1
ATOM 609 C CA . ASN A 1 79 ? -3.706 -14.687 -11.908 1.00 94.50 79 ASN A CA 1
ATOM 610 C C . ASN A 1 79 ? -2.750 -13.628 -11.347 1.00 94.50 79 ASN A C 1
ATOM 612 O O . ASN A 1 79 ? -2.003 -12.998 -12.092 1.00 94.50 79 ASN A O 1
ATOM 616 N N . CYS A 1 80 ? -2.724 -13.445 -10.025 1.00 95.00 80 CYS A N 1
ATOM 617 C CA . CYS A 1 80 ? -1.788 -12.507 -9.412 1.00 95.00 80 CYS A CA 1
ATOM 618 C C . CYS A 1 80 ? -0.345 -13.004 -9.585 1.00 95.00 80 CYS A C 1
ATOM 620 O O . CYS A 1 80 ? 0.040 -14.015 -9.002 1.00 95.00 80 CYS A O 1
ATOM 622 N N . MET A 1 81 ? 0.482 -12.251 -10.316 1.00 92.31 81 MET A N 1
ATOM 623 C CA . MET A 1 81 ? 1.892 -12.597 -10.559 1.00 92.31 81 MET A CA 1
ATOM 624 C C . MET A 1 81 ? 2.732 -12.690 -9.278 1.00 92.31 81 MET A C 1
ATOM 626 O O . MET A 1 81 ? 3.748 -13.378 -9.258 1.00 92.31 81 MET A O 1
ATOM 630 N N . TRP A 1 82 ? 2.312 -12.003 -8.213 1.00 93.38 82 TRP A N 1
ATOM 631 C CA . TRP A 1 82 ? 2.950 -12.094 -6.900 1.00 93.38 82 TRP A CA 1
ATOM 632 C C . TRP A 1 82 ? 2.531 -13.340 -6.108 1.00 93.38 82 TRP A C 1
ATOM 634 O O . TRP A 1 82 ? 3.285 -13.807 -5.261 1.00 93.38 82 TRP A O 1
ATOM 644 N N . GLY A 1 83 ? 1.346 -13.890 -6.391 1.00 95.62 83 GLY A N 1
ATOM 645 C CA . GLY A 1 83 ? 0.815 -15.072 -5.712 1.00 95.62 83 GLY A CA 1
ATOM 646 C C . GLY A 1 83 ? -0.229 -14.805 -4.624 1.00 95.62 83 GLY A C 1
ATOM 647 O O . GLY A 1 83 ? -0.539 -15.732 -3.878 1.00 95.62 83 GLY A O 1
ATOM 648 N N . HIS A 1 84 ? -0.787 -13.591 -4.543 1.00 96.56 84 HIS A N 1
ATOM 649 C CA . HIS A 1 84 ? -1.953 -13.307 -3.690 1.00 96.56 84 HIS A CA 1
ATOM 650 C C . HIS A 1 84 ? -3.164 -14.149 -4.100 1.00 96.56 84 HIS A C 1
ATOM 652 O O . HIS A 1 84 ? -3.344 -14.456 -5.283 1.00 96.56 84 HIS A O 1
ATOM 658 N N . ARG A 1 85 ? -4.011 -14.497 -3.131 1.00 97.00 85 ARG A N 1
ATOM 659 C CA . ARG A 1 85 ? -5.184 -15.362 -3.290 1.00 97.00 85 ARG A CA 1
ATOM 660 C C . ARG A 1 85 ? -6.436 -14.699 -2.732 1.00 97.00 85 ARG A C 1
ATOM 662 O O . ARG A 1 85 ? -6.383 -13.891 -1.813 1.00 97.00 85 ARG A O 1
ATOM 669 N N . ILE A 1 86 ? -7.586 -15.075 -3.288 1.00 98.06 86 ILE A N 1
ATOM 670 C CA . ILE A 1 86 ? -8.892 -14.644 -2.777 1.00 98.06 86 ILE A CA 1
ATOM 671 C C . ILE A 1 86 ? -9.044 -15.115 -1.326 1.00 98.06 86 ILE A C 1
ATOM 673 O O . ILE A 1 86 ? -8.820 -16.288 -1.029 1.00 98.06 86 ILE A O 1
ATOM 677 N N . GLY A 1 87 ? -9.446 -14.199 -0.446 1.00 97.12 87 GLY A N 1
ATOM 678 C CA . GLY A 1 87 ? -9.571 -14.432 0.991 1.00 97.12 87 GLY A CA 1
ATOM 679 C C . GLY A 1 87 ? -8.301 -14.146 1.795 1.00 97.12 87 GLY A C 1
ATOM 680 O O . GLY A 1 87 ? -8.359 -14.215 3.022 1.00 97.12 87 GLY A O 1
ATOM 681 N N . ASP A 1 88 ? -7.180 -13.798 1.151 1.00 97.62 88 ASP A N 1
ATOM 682 C CA . ASP A 1 88 ? -5.997 -13.329 1.873 1.00 97.62 88 ASP A CA 1
ATOM 683 C C . ASP A 1 88 ? -6.358 -12.085 2.690 1.00 97.62 88 ASP A C 1
ATOM 685 O O . ASP A 1 88 ? -6.908 -11.120 2.156 1.00 97.62 88 ASP A O 1
ATOM 689 N N . ARG A 1 89 ? -6.019 -12.108 3.982 1.00 97.38 89 ARG A N 1
ATOM 690 C CA . ARG A 1 89 ? -6.135 -10.973 4.901 1.00 97.38 89 ARG A CA 1
ATOM 691 C C . ARG A 1 89 ? -4.753 -10.647 5.444 1.00 97.38 89 ARG A C 1
ATOM 693 O O . ARG A 1 89 ? -4.190 -11.415 6.221 1.00 97.38 89 ARG A O 1
ATOM 700 N N . ILE A 1 90 ? -4.208 -9.518 5.009 1.00 96.12 90 ILE A N 1
ATOM 701 C CA . ILE A 1 90 ? -2.822 -9.119 5.253 1.00 96.12 90 ILE A CA 1
ATOM 702 C C . ILE A 1 90 ? -2.828 -7.876 6.140 1.00 96.12 90 ILE A C 1
ATOM 704 O O . ILE A 1 90 ? -3.394 -6.851 5.762 1.00 96.12 90 ILE A O 1
ATOM 708 N N . GLU A 1 91 ? -2.203 -7.957 7.314 1.00 96.06 91 GLU A N 1
ATOM 709 C CA . GLU A 1 91 ? -1.947 -6.777 8.147 1.00 96.06 91 GLU A CA 1
ATOM 710 C C . GLU A 1 91 ? -0.784 -5.981 7.564 1.00 96.06 91 GLU A C 1
ATOM 712 O O . GLU A 1 91 ? 0.276 -6.546 7.305 1.00 96.06 91 GLU A O 1
ATOM 717 N N . ILE A 1 92 ? -0.974 -4.681 7.376 1.00 95.81 92 ILE A N 1
ATOM 718 C CA . ILE A 1 92 ? 0.045 -3.767 6.860 1.00 95.81 92 ILE A CA 1
ATOM 719 C C . ILE A 1 92 ? 0.064 -2.483 7.689 1.00 95.81 92 ILE A C 1
ATOM 721 O O . ILE A 1 92 ? -0.845 -2.211 8.467 1.00 95.81 92 ILE A O 1
ATOM 725 N N . ASP A 1 93 ? 1.081 -1.658 7.489 1.00 94.81 93 ASP A N 1
ATOM 726 C CA . ASP A 1 93 ? 1.130 -0.278 7.973 1.00 94.81 93 ASP A CA 1
ATOM 727 C C . ASP A 1 93 ? 2.070 0.548 7.062 1.00 94.81 93 ASP A C 1
ATOM 729 O O . ASP A 1 93 ? 2.643 -0.031 6.138 1.00 94.81 93 ASP A O 1
ATOM 733 N N . PRO A 1 94 ? 2.258 1.873 7.261 1.00 93.00 94 PRO A N 1
ATOM 734 C CA . PRO A 1 94 ? 3.117 2.695 6.404 1.00 93.00 94 PRO A CA 1
ATOM 735 C C . PRO A 1 94 ? 4.577 2.222 6.280 1.00 93.00 94 PRO A C 1
ATOM 737 O O . PRO A 1 94 ? 5.276 2.641 5.352 1.00 93.00 94 PRO A O 1
ATOM 740 N N . PHE A 1 95 ? 5.042 1.392 7.211 1.00 91.69 95 PHE A N 1
ATOM 741 C CA . PHE A 1 95 ? 6.411 0.907 7.347 1.00 91.69 95 PHE A CA 1
ATOM 742 C C . PHE A 1 95 ? 6.532 -0.600 7.066 1.00 91.69 95 PHE A C 1
ATOM 744 O O . PHE A 1 95 ? 7.624 -1.067 6.739 1.00 91.69 95 PHE A O 1
ATOM 751 N N . ASN A 1 96 ? 5.432 -1.351 7.147 1.00 93.19 96 ASN A N 1
ATOM 752 C CA . ASN A 1 96 ? 5.383 -2.796 6.968 1.00 93.19 96 ASN A CA 1
ATOM 753 C C . ASN A 1 96 ? 4.418 -3.189 5.837 1.00 93.19 96 ASN A C 1
ATOM 755 O O . ASN A 1 96 ? 3.199 -3.157 5.990 1.00 93.19 96 ASN A O 1
ATOM 759 N N . ALA A 1 97 ? 4.970 -3.654 4.711 1.00 91.75 97 ALA A N 1
ATOM 760 C CA . ALA A 1 97 ? 4.179 -4.198 3.599 1.00 91.75 97 ALA A CA 1
ATOM 761 C C . ALA A 1 97 ? 3.766 -5.672 3.799 1.00 91.75 97 ALA A C 1
ATOM 763 O O . ALA A 1 97 ? 2.909 -6.166 3.077 1.00 91.75 97 ALA A O 1
ATOM 764 N N . ASN A 1 98 ? 4.390 -6.383 4.747 1.00 92.50 98 ASN A N 1
ATOM 765 C CA . ASN A 1 98 ? 4.016 -7.727 5.211 1.00 92.50 98 ASN A CA 1
ATOM 766 C C . ASN A 1 98 ? 3.681 -8.758 4.108 1.00 92.50 98 ASN A C 1
ATOM 768 O O . ASN A 1 98 ? 2.610 -9.359 4.086 1.00 92.50 98 ASN A O 1
ATOM 772 N N . GLY A 1 99 ? 4.591 -8.947 3.149 1.00 88.88 99 GLY A N 1
ATOM 773 C CA . GLY A 1 99 ? 4.390 -9.905 2.054 1.00 88.88 99 GLY A CA 1
ATOM 774 C C . GLY A 1 99 ? 3.493 -9.398 0.922 1.00 88.88 99 GLY A C 1
ATOM 775 O O . GLY A 1 99 ? 3.246 -10.132 -0.032 1.00 88.88 99 GLY A O 1
ATOM 776 N N . MET A 1 100 ? 3.047 -8.143 0.965 1.00 92.31 100 MET A N 1
ATOM 777 C CA . MET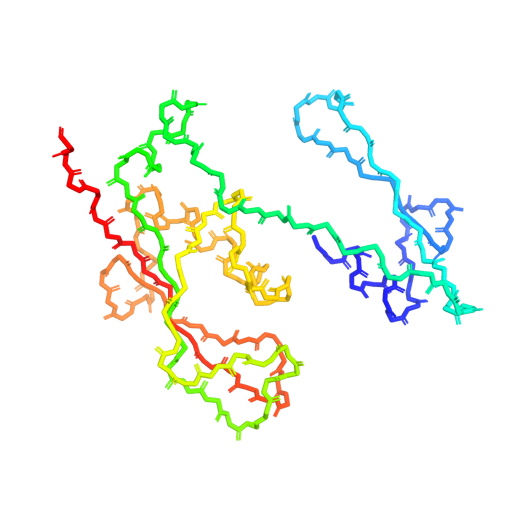 A 1 100 ? 2.393 -7.481 -0.158 1.00 92.31 100 MET A CA 1
ATOM 778 C C . MET A 1 100 ? 3.394 -7.044 -1.227 1.00 92.31 100 MET A C 1
ATOM 780 O O . MET A 1 100 ? 4.449 -6.488 -0.921 1.00 92.31 100 MET A O 1
ATOM 784 N N . CYS A 1 101 ? 3.044 -7.233 -2.502 1.00 91.44 101 CYS A N 1
ATOM 785 C CA . CYS A 1 101 ? 3.834 -6.678 -3.593 1.00 91.44 101 CYS A CA 1
ATOM 786 C C . CYS A 1 101 ? 3.828 -5.143 -3.567 1.00 91.44 101 CYS A C 1
ATOM 788 O O . CYS A 1 101 ? 2.824 -4.499 -3.250 1.00 91.44 101 CYS A O 1
ATOM 790 N N . CYS A 1 102 ? 4.943 -4.549 -3.988 1.00 89.44 102 CYS A N 1
ATOM 791 C CA . CYS A 1 102 ? 5.106 -3.100 -4.013 1.00 89.44 102 CYS A CA 1
ATOM 792 C C . CYS A 1 102 ? 4.058 -2.389 -4.891 1.00 89.44 102 CYS A C 1
ATOM 794 O O . CYS A 1 102 ? 3.605 -1.310 -4.520 1.00 89.44 102 CYS A O 1
ATOM 796 N N . LEU A 1 103 ? 3.624 -2.986 -6.010 1.00 89.81 103 LEU A N 1
ATOM 797 C CA . LEU A 1 103 ? 2.596 -2.388 -6.879 1.00 89.81 103 LEU A CA 1
ATOM 798 C C . LEU A 1 103 ? 1.267 -2.183 -6.136 1.00 89.81 103 LEU A C 1
ATOM 800 O O . LEU A 1 103 ? 0.725 -1.079 -6.143 1.00 89.81 103 LEU A O 1
ATOM 804 N N . LEU A 1 104 ? 0.766 -3.232 -5.477 1.00 93.94 104 LEU A N 1
ATOM 805 C CA . LEU A 1 104 ? -0.488 -3.173 -4.727 1.00 93.94 104 LEU A CA 1
ATOM 806 C C . LEU A 1 104 ? -0.358 -2.250 -3.512 1.00 93.94 104 LEU A C 1
ATOM 808 O O . LEU A 1 104 ? -1.209 -1.390 -3.299 1.00 93.94 104 LEU A O 1
ATOM 812 N N . TYR A 1 105 ? 0.744 -2.373 -2.767 1.00 94.69 105 TYR A N 1
ATOM 813 C CA . TYR A 1 105 ? 1.007 -1.531 -1.603 1.00 94.69 105 TYR A CA 1
ATOM 814 C C . TYR A 1 105 ? 1.049 -0.038 -1.968 1.00 94.69 105 TYR A C 1
ATOM 816 O O . TYR A 1 105 ? 0.499 0.799 -1.259 1.00 94.69 105 TYR A O 1
ATOM 824 N N . ASN A 1 106 ? 1.644 0.326 -3.107 1.00 92.06 106 ASN A N 1
ATOM 825 C CA . ASN A 1 106 ? 1.681 1.722 -3.539 1.00 92.06 106 ASN A CA 1
ATOM 826 C C . ASN A 1 106 ? 0.322 2.275 -3.947 1.00 92.06 106 ASN A C 1
ATOM 828 O O . ASN A 1 106 ? 0.046 3.437 -3.659 1.00 92.06 106 ASN A O 1
ATOM 832 N N . GLN A 1 107 ? -0.506 1.448 -4.583 1.00 93.62 107 GLN A N 1
ATOM 833 C CA . GLN A 1 107 ? -1.860 1.818 -4.977 1.00 93.62 107 GLN A CA 1
ATOM 834 C C . GLN A 1 107 ? -2.726 2.179 -3.763 1.00 93.62 107 GLN A C 1
ATOM 836 O O . GLN A 1 107 ? -3.525 3.112 -3.827 1.00 93.62 107 GLN A O 1
ATOM 841 N N . LEU A 1 108 ? -2.551 1.470 -2.644 1.00 95.06 108 LEU A N 1
ATOM 842 C CA . LEU A 1 108 ? -3.312 1.708 -1.415 1.00 95.06 108 LEU A CA 1
ATOM 843 C C . LEU A 1 108 ? -2.664 2.709 -0.448 1.00 95.06 108 LEU A C 1
ATOM 845 O O . LEU A 1 108 ? -3.343 3.211 0.445 1.00 95.06 108 LEU A O 1
ATOM 849 N N . TYR A 1 109 ? -1.374 3.019 -0.611 1.00 94.50 109 TYR A N 1
ATOM 850 C CA . TYR A 1 109 ? -0.609 3.818 0.354 1.00 94.50 109 TYR A CA 1
ATOM 851 C C . TYR A 1 109 ? -1.235 5.189 0.677 1.00 94.50 109 TYR A C 1
ATOM 853 O O . TYR A 1 109 ? -1.324 5.535 1.856 1.00 94.50 109 TYR A O 1
ATOM 861 N N . PRO A 1 110 ? -1.739 5.973 -0.302 1.00 93.81 110 PRO A N 1
ATOM 862 C CA . PRO A 1 110 ? -2.392 7.246 0.011 1.00 93.81 110 PRO A CA 1
ATOM 863 C C . PRO A 1 110 ? -3.650 7.064 0.869 1.00 93.81 110 PRO A C 1
ATOM 865 O O . PRO A 1 110 ? -3.909 7.846 1.781 1.00 93.81 110 PRO A O 1
ATOM 868 N N . TYR A 1 111 ? -4.416 6.008 0.597 1.00 95.50 111 TYR A N 1
ATOM 869 C CA . TYR A 1 111 ? -5.663 5.695 1.289 1.00 95.50 111 TYR A CA 1
ATOM 870 C C . TYR A 1 111 ? -5.436 5.212 2.718 1.00 95.50 111 TYR A C 1
ATOM 872 O O . TYR A 1 111 ? -6.233 5.519 3.602 1.00 95.50 111 TYR A O 1
ATOM 880 N N . LEU A 1 112 ? -4.319 4.527 2.960 1.00 95.50 112 LEU A N 1
ATOM 881 C CA . LEU A 1 112 ? -3.909 4.103 4.290 1.00 95.50 112 LEU A CA 1
ATOM 882 C C . LEU A 1 112 ? -3.775 5.304 5.239 1.00 95.50 112 LEU A C 1
ATOM 884 O O . LEU A 1 112 ? -4.298 5.263 6.349 1.00 95.50 112 LEU A O 1
ATOM 888 N N . HIS A 1 113 ? -3.170 6.408 4.790 1.00 94.31 113 HIS A N 1
ATOM 889 C CA . HIS A 1 113 ? -3.072 7.628 5.600 1.00 94.31 113 HIS A CA 1
ATOM 890 C C . HIS A 1 113 ? -4.420 8.316 5.831 1.00 94.31 113 HIS A C 1
ATOM 892 O O . HIS A 1 113 ? -4.640 8.868 6.908 1.00 94.31 113 HIS A O 1
ATOM 898 N N . VAL A 1 114 ? -5.334 8.265 4.855 1.00 95.31 114 VAL A N 1
ATOM 899 C CA . VAL A 1 114 ? -6.695 8.791 5.038 1.00 95.31 114 VAL A CA 1
ATOM 900 C C . VAL A 1 114 ? -7.412 8.011 6.136 1.00 95.31 114 VAL A C 1
ATOM 902 O O . VAL A 1 114 ? -7.900 8.624 7.084 1.00 95.31 114 VAL A O 1
ATOM 905 N N . LEU A 1 115 ? -7.398 6.678 6.073 1.00 95.94 115 LEU A N 1
ATOM 906 C CA . LEU A 1 115 ? -8.038 5.848 7.093 1.00 95.94 115 LEU A CA 1
ATOM 907 C C . LEU A 1 115 ? -7.388 6.031 8.468 1.00 95.94 115 LEU A C 1
ATOM 909 O O . LEU A 1 115 ? -8.098 6.260 9.443 1.00 95.94 115 LEU A O 1
ATOM 913 N N . LEU A 1 116 ? -6.054 6.034 8.551 1.00 94.81 116 LEU A N 1
ATOM 914 C CA . LEU A 1 116 ? -5.323 6.261 9.805 1.00 94.81 116 LEU A CA 1
ATOM 915 C C . LEU A 1 116 ? -5.561 7.649 10.419 1.00 94.81 116 LEU A C 1
ATOM 917 O O . LEU A 1 116 ? -5.395 7.819 11.623 1.00 94.81 116 LEU A O 1
ATOM 921 N N . SER A 1 117 ? -6.002 8.638 9.637 1.00 92.38 117 SER A N 1
ATOM 922 C CA . SER A 1 117 ? -6.458 9.929 10.176 1.00 92.38 117 SER A CA 1
ATOM 923 C C . SER A 1 117 ? -7.843 9.863 10.844 1.00 92.38 117 SER A C 1
ATOM 925 O O . SER A 1 117 ? -8.374 10.882 11.288 1.00 92.38 117 SER A O 1
ATOM 927 N N . GLY A 1 118 ? -8.449 8.673 10.900 1.00 89.25 118 GLY A N 1
ATOM 928 C CA . GLY A 1 118 ? -9.811 8.442 11.376 1.00 89.25 118 GLY A CA 1
ATOM 929 C C . GLY A 1 118 ? -10.884 8.881 10.379 1.00 89.25 118 GLY A C 1
ATOM 930 O O . GLY A 1 118 ? -12.063 8.889 10.719 1.00 89.25 118 GLY A O 1
ATOM 931 N N . GLN A 1 119 ? -10.497 9.265 9.160 1.00 92.06 119 GLN A N 1
ATOM 932 C CA . GLN A 1 119 ? -11.408 9.734 8.121 1.00 92.06 119 GLN A CA 1
ATOM 933 C C . GLN A 1 119 ? -11.699 8.628 7.111 1.00 92.06 119 GLN A C 1
ATOM 935 O O . GLN A 1 119 ? -10.879 7.749 6.861 1.00 92.06 119 GLN A O 1
ATOM 940 N N . THR A 1 120 ? -12.867 8.701 6.482 1.00 94.38 120 THR A N 1
ATOM 941 C CA . THR A 1 120 ? -13.241 7.821 5.372 1.00 94.38 120 THR A CA 1
ATOM 942 C C . THR A 1 120 ? -13.583 8.691 4.162 1.00 94.38 120 THR A C 1
ATOM 944 O O . THR A 1 120 ? -14.323 9.664 4.326 1.00 94.38 120 THR A O 1
ATOM 947 N N . PRO A 1 121 ? -13.056 8.406 2.955 1.00 92.56 121 PRO A N 1
ATOM 948 C CA . PRO A 1 121 ? -13.408 9.180 1.772 1.00 92.56 121 PRO A CA 1
ATOM 949 C C . PRO A 1 121 ? -14.921 9.172 1.509 1.00 92.56 121 PRO A C 1
ATOM 951 O O . PRO A 1 121 ? -15.558 8.136 1.693 1.00 92.56 121 PRO A O 1
ATOM 954 N N . PRO A 1 122 ? -15.506 10.272 1.002 1.00 93.00 122 PRO A N 1
ATOM 955 C CA . PRO A 1 122 ? -16.960 10.400 0.854 1.00 93.00 122 PRO A CA 1
ATOM 956 C C . PRO A 1 122 ? -17.571 9.453 -0.191 1.00 93.00 122 PRO A C 1
ATOM 958 O O . PRO A 1 122 ? -18.780 9.257 -0.209 1.00 93.00 122 PRO A O 1
ATOM 961 N N . TRP A 1 123 ? -16.753 8.881 -1.075 1.00 91.94 123 TRP A N 1
ATOM 962 C CA . TRP A 1 123 ? -17.174 7.883 -2.065 1.00 91.94 123 TRP A CA 1
ATOM 963 C C . TRP A 1 123 ? -17.026 6.438 -1.575 1.00 91.94 123 TRP A C 1
ATOM 965 O O . TRP A 1 123 ? -17.387 5.513 -2.302 1.00 91.94 123 TRP A O 1
ATOM 975 N N . ALA A 1 124 ? -16.450 6.214 -0.392 1.00 94.19 124 ALA A N 1
ATOM 976 C CA . ALA A 1 124 ? -16.337 4.873 0.155 1.00 94.19 124 ALA A CA 1
ATOM 977 C C . ALA A 1 124 ? -17.722 4.340 0.541 1.00 94.19 124 ALA A C 1
ATOM 979 O O . ALA A 1 124 ? -18.577 5.064 1.045 1.00 94.19 124 ALA A O 1
ATOM 980 N N . THR A 1 125 ? -17.940 3.048 0.313 1.00 90.44 125 THR A N 1
ATOM 981 C CA . THR A 1 125 ? -19.239 2.401 0.547 1.00 90.44 125 THR A CA 1
ATOM 982 C C . THR A 1 125 ? -19.425 1.914 1.981 1.00 90.44 125 THR A C 1
ATOM 984 O O . THR A 1 125 ? -20.541 1.572 2.365 1.00 90.44 125 THR A O 1
ATOM 987 N N . ARG A 1 126 ? -18.350 1.852 2.772 1.00 92.94 126 ARG A N 1
ATOM 988 C CA . ARG A 1 126 ? -18.366 1.421 4.173 1.00 92.94 126 ARG A CA 1
ATOM 989 C C . ARG A 1 126 ? -17.431 2.311 4.984 1.00 92.94 126 ARG A C 1
ATOM 991 O O . ARG A 1 126 ? -16.360 2.678 4.501 1.00 92.94 126 ARG A O 1
ATOM 998 N N . GLU A 1 127 ? -17.820 2.618 6.216 1.00 92.25 127 GLU A N 1
ATOM 999 C CA . GLU A 1 127 ? -16.975 3.368 7.145 1.00 92.25 127 GLU A CA 1
ATOM 1000 C C . GLU A 1 127 ? -15.656 2.640 7.412 1.00 92.25 127 GLU A C 1
ATOM 1002 O O . GLU A 1 127 ? -15.595 1.409 7.399 1.00 92.25 127 GLU A O 1
ATOM 1007 N N . HIS A 1 128 ? -14.594 3.417 7.627 1.00 93.94 128 HIS A N 1
ATOM 1008 C CA . HIS A 1 128 ? -13.256 2.930 7.964 1.00 93.94 128 HIS A CA 1
ATOM 1009 C C . HIS A 1 128 ? -12.675 1.926 6.961 1.00 93.94 128 HIS A C 1
ATOM 1011 O O . HIS A 1 128 ? -11.792 1.134 7.297 1.00 93.94 128 HIS A O 1
ATOM 1017 N N . SER A 1 129 ? -13.143 1.965 5.712 1.00 96.62 129 SER A N 1
ATOM 1018 C CA . SER A 1 129 ? -12.637 1.094 4.663 1.00 96.62 129 SER A CA 1
ATOM 1019 C C . SER A 1 129 ? -12.753 1.707 3.275 1.00 96.62 129 SER A C 1
ATOM 1021 O O . SER A 1 129 ? -13.548 2.613 3.034 1.00 96.62 129 SER A O 1
ATOM 1023 N N . ILE A 1 130 ? -11.938 1.208 2.353 1.00 97.00 130 ILE A N 1
ATOM 1024 C CA . ILE A 1 130 ? -11.868 1.639 0.961 1.00 97.00 130 ILE A CA 1
ATOM 1025 C C . ILE A 1 130 ? -11.728 0.391 0.092 1.00 97.00 130 ILE A C 1
ATOM 1027 O O . ILE A 1 130 ? -10.852 -0.439 0.327 1.00 97.00 130 ILE A O 1
ATOM 1031 N N . ALA A 1 131 ? -12.580 0.272 -0.922 1.00 96.12 131 ALA A N 1
ATOM 1032 C CA . ALA A 1 131 ? -12.422 -0.724 -1.973 1.00 96.12 131 ALA A CA 1
ATOM 1033 C C . ALA A 1 131 ? -11.520 -0.173 -3.086 1.00 96.12 131 ALA A C 1
ATOM 1035 O O . ALA A 1 131 ? -11.569 1.019 -3.402 1.00 96.12 131 ALA A O 1
ATOM 1036 N N . GLY A 1 132 ? -10.714 -1.038 -3.691 1.00 94.94 132 GLY A N 1
ATOM 1037 C CA . GLY A 1 132 ? -9.830 -0.675 -4.790 1.00 94.94 132 GLY A CA 1
ATOM 1038 C C . GLY A 1 132 ? -9.468 -1.863 -5.668 1.00 94.94 132 GLY A C 1
ATOM 1039 O O . GLY A 1 132 ? -9.801 -3.010 -5.376 1.00 94.94 132 GLY A O 1
ATOM 1040 N N . GLU A 1 133 ? -8.764 -1.571 -6.756 1.00 95.75 133 GLU A N 1
ATOM 1041 C CA . GLU A 1 133 ? -8.218 -2.572 -7.669 1.00 95.75 133 GLU A CA 1
ATOM 1042 C C . GLU A 1 133 ? -6.701 -2.390 -7.796 1.00 95.75 133 GLU A C 1
ATOM 1044 O O . GLU A 1 133 ? -6.174 -1.275 -7.707 1.00 95.75 133 GLU A O 1
ATOM 1049 N N . CYS A 1 134 ? -5.995 -3.500 -7.987 1.00 94.88 134 CYS A N 1
ATOM 1050 C CA . CYS A 1 134 ? -4.581 -3.532 -8.330 1.00 94.88 134 CYS A CA 1
ATOM 1051 C C . CYS A 1 134 ? -4.349 -2.792 -9.661 1.00 94.88 134 CYS A C 1
ATOM 1053 O O . CYS A 1 134 ? -5.149 -2.952 -10.582 1.00 94.88 134 CYS A O 1
ATOM 1055 N N . PRO A 1 135 ? -3.239 -2.042 -9.818 1.00 92.50 135 PRO A N 1
ATOM 1056 C CA . PRO A 1 135 ? -2.923 -1.361 -11.078 1.00 92.50 135 PRO A CA 1
ATOM 1057 C C . PRO A 1 135 ? -2.650 -2.321 -12.252 1.00 92.50 135 PRO A C 1
ATOM 1059 O O . PRO A 1 135 ? -2.529 -1.875 -13.390 1.00 92.50 135 PRO A O 1
ATOM 1062 N N . ASP A 1 136 ? -2.546 -3.628 -11.994 1.00 91.50 136 ASP A N 1
ATOM 1063 C CA . ASP A 1 136 ? -2.524 -4.663 -13.024 1.00 91.50 136 ASP A CA 1
ATOM 1064 C C . ASP A 1 136 ? -3.930 -4.869 -13.612 1.00 91.50 136 ASP A C 1
ATOM 1066 O O . ASP A 1 136 ? -4.725 -5.687 -13.140 1.00 91.50 136 ASP A O 1
ATOM 1070 N N . THR A 1 137 ? -4.218 -4.114 -14.670 1.00 90.44 137 THR A N 1
ATOM 1071 C CA . THR A 1 137 ? -5.496 -4.148 -15.389 1.00 90.44 137 THR A CA 1
ATOM 1072 C C . THR A 1 137 ? -5.736 -5.440 -16.168 1.00 90.44 137 THR A C 1
ATOM 1074 O O . THR A 1 137 ? -6.859 -5.649 -16.622 1.00 90.44 137 THR A O 1
ATOM 1077 N N . PHE A 1 138 ? -4.730 -6.307 -16.329 1.00 92.44 138 PHE A N 1
ATOM 1078 C CA . PHE A 1 138 ? -4.899 -7.600 -16.994 1.00 92.44 138 PHE A CA 1
ATOM 1079 C C . PHE A 1 138 ? -5.401 -8.669 -16.024 1.00 92.44 138 PHE A C 1
ATOM 1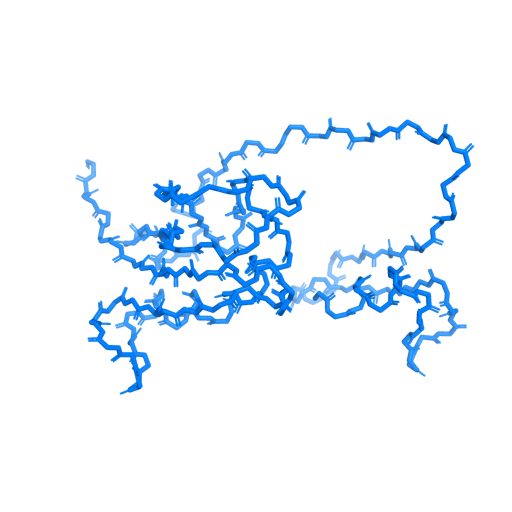081 O O . PHE A 1 138 ? -6.310 -9.418 -16.366 1.00 92.44 138 PHE A O 1
ATOM 1088 N N . ASN A 1 139 ? -4.830 -8.742 -14.817 1.00 94.25 139 ASN A N 1
ATOM 1089 C CA . ASN A 1 139 ? -5.206 -9.764 -13.831 1.00 94.25 139 ASN A CA 1
ATOM 1090 C C . ASN A 1 139 ? -6.280 -9.310 -12.834 1.00 94.25 139 ASN A C 1
ATOM 1092 O O . ASN A 1 139 ? -6.878 -10.163 -12.179 1.00 94.25 139 ASN A O 1
ATOM 1096 N N . ARG A 1 140 ? -6.500 -7.992 -12.708 1.00 93.75 140 ARG A N 1
ATOM 1097 C CA . ARG A 1 140 ? -7.569 -7.337 -11.931 1.00 93.75 140 ARG A CA 1
ATOM 1098 C C . ARG A 1 140 ? -7.861 -8.007 -10.592 1.00 93.75 140 ARG A C 1
ATOM 1100 O O . ARG A 1 140 ? -8.878 -8.668 -10.390 1.00 93.75 140 ARG A O 1
ATOM 1107 N N . LEU A 1 141 ? -6.939 -7.806 -9.657 1.00 97.38 141 LEU A N 1
ATOM 1108 C CA . LEU A 1 141 ? -7.171 -8.104 -8.249 1.00 97.38 141 LEU A CA 1
ATOM 1109 C C . LEU A 1 141 ? -7.968 -6.956 -7.625 1.00 97.38 141 LEU A C 1
ATOM 1111 O O . LEU A 1 141 ? -7.507 -5.816 -7.670 1.00 97.38 141 LEU A O 1
ATOM 1115 N N . SER A 1 142 ? -9.115 -7.249 -7.017 1.00 97.19 142 SER A N 1
ATOM 1116 C CA . SER A 1 142 ? -9.845 -6.304 -6.171 1.00 97.19 142 SER A CA 1
ATOM 1117 C C . SER A 1 142 ? -9.549 -6.562 -4.698 1.00 97.19 142 SER A C 1
ATOM 1119 O O . SER A 1 142 ? -9.347 -7.699 -4.258 1.00 97.19 142 SER A O 1
ATOM 1121 N N . PHE A 1 143 ? -9.501 -5.486 -3.926 1.00 96.88 143 PHE A N 1
ATOM 1122 C CA . PHE A 1 143 ? -9.201 -5.544 -2.507 1.00 96.88 143 PHE A CA 1
ATOM 1123 C C . PHE A 1 143 ? -10.060 -4.566 -1.716 1.00 96.88 143 PHE A C 1
ATOM 1125 O O . PHE A 1 143 ? -10.545 -3.558 -2.238 1.00 96.88 143 PHE A O 1
ATOM 1132 N N . ARG A 1 144 ? -10.158 -4.831 -0.417 1.00 97.62 144 ARG A N 1
ATOM 1133 C CA . ARG A 1 144 ? -10.657 -3.895 0.583 1.00 97.62 144 ARG A CA 1
ATOM 1134 C C . ARG A 1 144 ? -9.554 -3.581 1.579 1.00 97.62 144 ARG A C 1
ATOM 1136 O O . ARG A 1 144 ? -9.024 -4.474 2.228 1.00 97.62 144 ARG A O 1
ATOM 1143 N N . LEU A 1 145 ? -9.234 -2.302 1.700 1.00 97.81 145 LEU A N 1
ATOM 1144 C CA . LEU A 1 145 ? -8.400 -1.745 2.756 1.00 97.81 145 LEU A CA 1
ATOM 1145 C C . LEU A 1 145 ? -9.311 -1.325 3.912 1.00 97.81 145 LEU A C 1
ATOM 1147 O O . LEU A 1 145 ? -10.292 -0.626 3.671 1.00 97.81 145 LEU A O 1
ATOM 1151 N N . SER A 1 146 ? -9.003 -1.697 5.148 1.00 97.25 146 SER A N 1
ATOM 1152 C CA . SER A 1 146 ? -9.773 -1.289 6.329 1.00 97.25 146 SER A CA 1
ATOM 1153 C C . SER A 1 146 ? -8.888 -1.052 7.542 1.00 97.25 146 SER A C 1
ATOM 1155 O O . SER A 1 146 ? -7.769 -1.559 7.604 1.00 97.25 146 SER A O 1
ATOM 1157 N N . ILE A 1 147 ? -9.400 -0.290 8.508 1.00 96.50 147 ILE A N 1
ATOM 1158 C CA . ILE A 1 147 ? -8.771 -0.137 9.822 1.00 96.50 147 ILE A CA 1
ATOM 1159 C C . ILE A 1 147 ? -9.642 -0.719 10.931 1.00 96.50 147 ILE A C 1
ATOM 1161 O O . ILE A 1 147 ? -10.868 -0.659 10.869 1.00 96.50 147 ILE A O 1
ATOM 1165 N N . GLU A 1 148 ? -8.995 -1.262 11.954 1.00 94.88 148 GLU A N 1
ATOM 1166 C CA . GLU A 1 148 ? -9.630 -1.820 13.149 1.00 94.88 148 GLU A CA 1
ATOM 1167 C C . GLU A 1 148 ? -8.974 -1.215 14.396 1.00 94.88 148 GLU A C 1
ATOM 1169 O O . GLU A 1 148 ? -7.748 -1.079 14.411 1.00 94.88 148 GLU A O 1
ATOM 1174 N N . PRO A 1 149 ? -9.733 -0.832 15.439 1.00 93.19 149 PRO A N 1
ATOM 1175 C CA . PRO A 1 149 ? -9.147 -0.366 16.692 1.00 93.19 149 PRO A CA 1
ATOM 1176 C C . PRO A 1 149 ? -8.214 -1.418 17.298 1.00 93.19 149 PRO A C 1
ATOM 1178 O O . PRO A 1 149 ? -8.517 -2.612 17.282 1.00 93.19 149 PRO A O 1
ATOM 1181 N N . ARG A 1 150 ? -7.089 -0.978 17.861 1.00 88.56 150 ARG A N 1
ATOM 1182 C CA . ARG A 1 150 ? -6.274 -1.823 18.735 1.00 88.56 150 ARG A CA 1
ATOM 1183 C C . ARG A 1 150 ? -6.971 -1.945 20.082 1.00 88.56 150 ARG A C 1
ATOM 1185 O O . ARG A 1 150 ? -7.334 -0.939 20.690 1.00 88.56 150 ARG A O 1
ATOM 1192 N N . GLU A 1 151 ? -7.174 -3.177 20.535 1.00 77.81 151 GLU A N 1
ATOM 1193 C CA . GLU A 1 151 ? -7.554 -3.413 21.925 1.00 77.81 151 GLU A CA 1
ATOM 1194 C C . GLU A 1 151 ? -6.381 -2.983 22.820 1.00 77.81 151 GLU A C 1
ATOM 1196 O O . GLU A 1 151 ? -5.231 -3.282 22.482 1.00 77.81 151 GLU A O 1
ATOM 1201 N N . PRO A 1 152 ? -6.629 -2.242 23.913 1.00 63.62 152 PRO A N 1
ATOM 1202 C CA . PRO A 1 152 ? -5.582 -1.953 24.880 1.00 63.62 152 PRO A CA 1
ATOM 1203 C C . PRO A 1 152 ? -5.146 -3.269 25.541 1.00 63.62 152 PRO A C 1
ATOM 1205 O O . PRO A 1 152 ? -5.984 -3.962 26.121 1.00 63.62 152 PRO A O 1
ATOM 1208 N N . GLU A 1 153 ? -3.860 -3.609 25.412 1.00 57.62 153 GLU A N 1
ATOM 1209 C CA . GLU A 1 153 ? -3.221 -4.701 26.168 1.00 57.62 153 GLU A CA 1
ATOM 1210 C C . GLU A 1 153 ? -3.218 -4.438 27.682 1.00 57.62 153 GLU A C 1
ATOM 1212 O O . GLU A 1 153 ? -3.060 -3.261 28.095 1.00 57.62 153 GLU A O 1
#